Protein AF-A0A8J3WTD5-F1 (afdb_monomer_lite)

Structure (mmCIF, N/CA/C/O backbone):
data_AF-A0A8J3WTD5-F1
#
_entry.id   AF-A0A8J3WTD5-F1
#
loop_
_atom_site.group_PDB
_atom_site.id
_atom_site.type_symbol
_atom_site.label_atom_id
_atom_site.label_alt_id
_atom_site.label_comp_id
_atom_site.label_asym_id
_atom_site.label_entity_id
_atom_site.label_seq_id
_atom_site.pdbx_PDB_ins_code
_atom_site.Cartn_x
_atom_site.Cartn_y
_atom_site.Cartn_z
_atom_site.occupancy
_atom_site.B_iso_or_equiv
_atom_site.auth_seq_id
_atom_site.auth_comp_id
_atom_site.auth_asym_id
_atom_site.auth_atom_id
_atom_site.pdbx_PDB_model_num
ATOM 1 N N . MET A 1 1 ? 8.585 -9.129 29.880 1.00 46.44 1 MET A N 1
ATOM 2 C CA . MET A 1 1 ? 9.019 -10.176 28.926 1.00 46.44 1 MET A CA 1
ATOM 3 C C . MET A 1 1 ? 8.106 -10.093 27.711 1.00 46.44 1 MET A C 1
ATOM 5 O O . MET A 1 1 ? 6.902 -10.183 27.900 1.00 46.44 1 MET A O 1
ATOM 9 N N . ALA A 1 2 ? 8.626 -9.838 26.508 1.00 40.06 2 ALA A N 1
ATOM 10 C CA . ALA A 1 2 ? 7.805 -9.752 25.297 1.00 40.06 2 ALA A CA 1
ATOM 11 C C . ALA A 1 2 ? 7.866 -11.086 24.542 1.00 40.06 2 ALA A C 1
ATOM 13 O O . ALA A 1 2 ? 8.937 -11.501 24.106 1.00 40.06 2 ALA A O 1
ATOM 14 N N . VAL A 1 3 ? 6.728 -11.770 24.407 1.00 46.66 3 VAL A N 1
ATOM 15 C CA . VAL A 1 3 ? 6.616 -12.981 23.584 1.00 46.66 3 VAL A CA 1
ATOM 16 C C . VAL A 1 3 ? 6.323 -12.547 22.152 1.00 46.66 3 VAL A C 1
ATOM 18 O O . VAL A 1 3 ? 5.212 -12.114 21.839 1.00 46.66 3 VAL A O 1
ATOM 21 N N . ILE A 1 4 ? 7.324 -12.645 21.275 1.00 46.22 4 ILE A N 1
ATOM 22 C CA . ILE A 1 4 ? 7.145 -12.373 19.846 1.00 46.22 4 ILE A CA 1
ATOM 23 C C . ILE A 1 4 ? 6.365 -13.541 19.237 1.00 46.22 4 ILE A C 1
ATOM 25 O O . I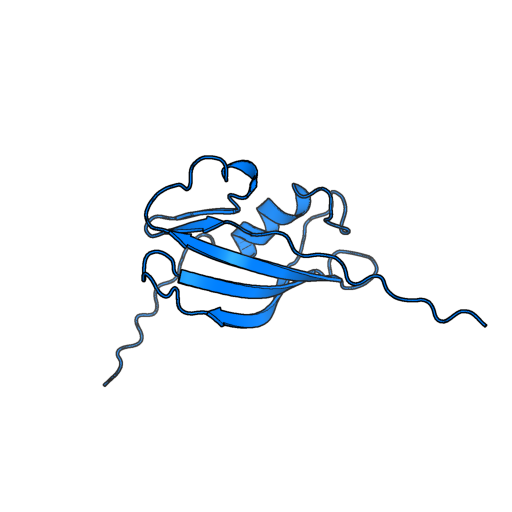LE A 1 4 ? 6.911 -14.612 18.982 1.00 46.22 4 ILE A O 1
ATOM 29 N N . HIS A 1 5 ? 5.074 -13.332 18.989 1.00 52.09 5 HIS A N 1
ATOM 30 C CA . HIS A 1 5 ? 4.261 -14.281 18.237 1.00 52.09 5 HIS A CA 1
ATOM 31 C C . HIS A 1 5 ? 4.628 -14.180 16.756 1.00 52.09 5 HIS A C 1
ATOM 33 O O . HIS A 1 5 ? 4.302 -13.195 16.089 1.00 52.09 5 HIS A O 1
ATOM 39 N N . ARG A 1 6 ? 5.301 -15.206 16.221 1.00 48.50 6 ARG A N 1
ATOM 40 C CA . ARG A 1 6 ? 5.605 -15.306 14.789 1.00 48.50 6 ARG A CA 1
ATOM 41 C C . ARG A 1 6 ? 4.342 -15.695 14.020 1.00 48.50 6 ARG A C 1
ATOM 43 O O . ARG A 1 6 ? 4.160 -16.841 13.628 1.00 48.50 6 ARG A O 1
ATOM 50 N N . THR A 1 7 ? 3.459 -14.726 13.822 1.00 49.34 7 THR A N 1
ATOM 51 C CA . THR A 1 7 ? 2.264 -14.894 12.993 1.00 49.34 7 THR A CA 1
ATOM 52 C C . THR A 1 7 ? 2.636 -14.586 11.550 1.00 49.34 7 THR A C 1
ATOM 54 O O . THR A 1 7 ? 2.993 -13.454 11.221 1.00 49.34 7 THR A O 1
ATOM 57 N N . VAL A 1 8 ? 2.581 -15.593 10.679 1.00 58.34 8 VAL A N 1
ATOM 58 C CA . VAL A 1 8 ? 2.721 -15.387 9.235 1.00 58.34 8 VAL A CA 1
ATOM 59 C C . VAL A 1 8 ? 1.363 -14.940 8.709 1.00 58.34 8 VAL A C 1
ATOM 61 O O . VAL A 1 8 ? 0.431 -15.732 8.626 1.00 58.34 8 VAL A O 1
ATOM 64 N N . LEU A 1 9 ? 1.241 -13.655 8.392 1.00 64.81 9 LEU A N 1
ATOM 65 C CA . LEU A 1 9 ? 0.037 -13.110 7.773 1.00 64.81 9 LEU A CA 1
ATOM 66 C C . LEU A 1 9 ? 0.065 -13.428 6.273 1.00 64.81 9 LEU A C 1
ATOM 68 O O . LEU A 1 9 ? 1.006 -13.017 5.592 1.00 64.81 9 LEU A O 1
ATOM 72 N N . LYS A 1 10 ? -0.952 -14.152 5.788 1.00 71.25 10 LYS A N 1
ATOM 73 C CA . LYS A 1 10 ? -1.193 -14.419 4.363 1.00 71.25 10 LYS A CA 1
ATOM 74 C C . LYS A 1 10 ? -2.520 -13.781 3.912 1.00 71.25 10 LYS A C 1
ATOM 76 O O . LYS A 1 10 ? -3.485 -13.869 4.668 1.00 71.25 10 LYS A O 1
ATOM 81 N N . PRO A 1 11 ? -2.587 -13.152 2.722 1.00 79.19 11 PRO A N 1
ATOM 82 C CA . PRO A 1 11 ? -1.442 -12.751 1.883 1.00 79.19 11 PRO A CA 1
ATOM 83 C C . PRO A 1 11 ? -0.470 -11.845 2.658 1.00 79.19 11 PRO A C 1
ATOM 85 O O . PRO A 1 11 ? -0.799 -11.428 3.757 1.00 79.19 11 PRO A O 1
ATOM 88 N N . THR A 1 12 ? 0.730 -11.548 2.174 1.00 85.88 12 THR A N 1
ATOM 89 C CA . THR A 1 12 ? 1.632 -10.559 2.791 1.00 85.88 12 THR A CA 1
ATOM 90 C C . THR A 1 12 ? 1.277 -9.145 2.331 1.00 85.88 12 THR A C 1
ATOM 92 O O . THR A 1 12 ? 0.469 -8.950 1.425 1.00 85.88 12 TH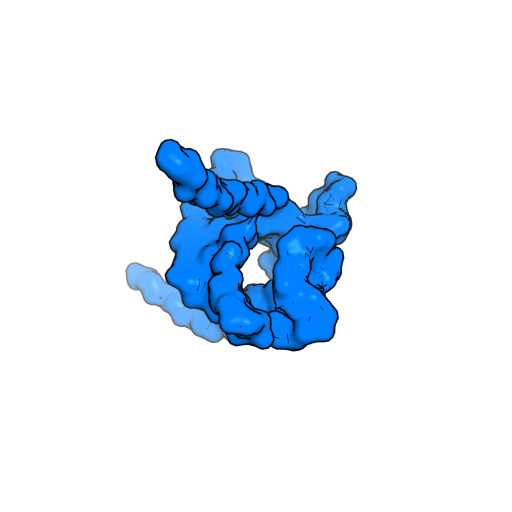R A O 1
ATOM 95 N N . LYS A 1 13 ? 1.776 -8.105 3.022 1.00 85.44 13 LYS A N 1
ATOM 96 C CA . LYS A 1 13 ? 1.468 -6.713 2.627 1.00 85.44 13 LYS A CA 1
ATOM 97 C C . LYS A 1 13 ? 1.993 -6.425 1.221 1.00 85.44 13 LYS A C 1
ATOM 99 O O . LYS A 1 13 ? 1.303 -5.785 0.446 1.00 85.44 13 LYS A O 1
ATOM 104 N N . LEU A 1 14 ? 3.176 -6.946 0.901 1.00 90.19 14 LEU A N 1
ATOM 105 C CA . LEU A 1 14 ? 3.766 -6.815 -0.426 1.00 90.19 14 LEU A CA 1
ATOM 106 C C . LEU A 1 14 ? 2.932 -7.549 -1.478 1.00 90.19 14 LEU A C 1
ATOM 108 O O . LEU A 1 14 ? 2.643 -6.950 -2.498 1.00 90.19 14 LEU A O 1
ATOM 112 N N . GLU A 1 15 ? 2.444 -8.761 -1.196 1.00 89.12 15 GLU A N 1
ATOM 113 C CA . GLU A 1 15 ? 1.541 -9.483 -2.113 1.00 89.12 15 GLU A CA 1
ATOM 114 C C . GLU A 1 15 ? 0.251 -8.701 -2.404 1.00 89.12 15 GLU A C 1
ATOM 116 O O . GLU A 1 15 ? -0.181 -8.619 -3.552 1.00 89.12 15 GLU A O 1
ATOM 121 N N . LEU A 1 16 ? -0.343 -8.074 -1.381 1.00 88.81 16 LEU A N 1
ATOM 122 C CA . LEU A 1 16 ? -1.500 -7.196 -1.574 1.00 88.81 16 LEU A CA 1
ATOM 123 C C . LEU A 1 16 ? -1.149 -5.981 -2.447 1.00 88.81 16 LEU A C 1
ATOM 125 O O . LEU A 1 16 ? -1.909 -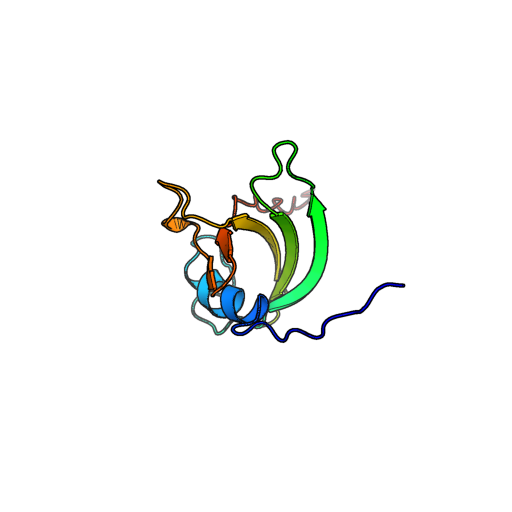5.625 -3.343 1.00 88.81 16 LEU A O 1
ATOM 129 N N . LEU A 1 17 ? 0.010 -5.360 -2.217 1.00 90.12 17 LEU A N 1
ATOM 130 C CA . LEU A 1 17 ? 0.463 -4.219 -3.014 1.00 90.12 17 LEU A CA 1
ATOM 131 C C . LEU A 1 17 ? 0.792 -4.606 -4.457 1.00 90.12 17 LEU A C 1
ATOM 133 O O . LEU A 1 17 ? 0.471 -3.835 -5.354 1.00 90.12 17 LEU A O 1
ATOM 137 N N . THR A 1 18 ? 1.355 -5.789 -4.703 1.00 91.06 18 THR A N 1
ATOM 138 C CA . THR A 1 18 ? 1.600 -6.307 -6.057 1.00 91.06 18 THR A CA 1
ATOM 139 C C . THR A 1 18 ? 0.308 -6.367 -6.867 1.00 91.06 18 THR A C 1
ATOM 141 O O . THR A 1 18 ? 0.283 -5.916 -8.007 1.00 91.06 18 THR A O 1
ATOM 144 N N . ALA A 1 19 ? -0.785 -6.858 -6.275 1.00 89.19 19 ALA A N 1
ATOM 145 C CA . ALA A 1 19 ? -2.081 -6.908 -6.952 1.00 89.19 19 ALA A CA 1
ATOM 146 C C . ALA A 1 19 ? -2.738 -5.522 -7.086 1.00 89.19 19 ALA A C 1
ATOM 148 O O . ALA A 1 19 ? -3.423 -5.237 -8.068 1.00 89.19 19 ALA A O 1
ATOM 149 N N . TRP A 1 20 ? -2.549 -4.651 -6.094 1.00 89.00 20 TRP A N 1
ATOM 150 C CA . TRP A 1 20 ? -3.254 -3.376 -6.018 1.00 89.00 20 TRP A CA 1
ATOM 151 C C . TRP A 1 20 ? -2.598 -2.250 -6.832 1.00 89.00 20 TRP A C 1
ATOM 153 O O . TRP A 1 20 ? -3.321 -1.473 -7.461 1.00 89.00 20 TRP A O 1
ATOM 163 N N . LEU A 1 21 ? -1.263 -2.159 -6.871 1.00 89.88 21 LEU A N 1
ATOM 164 C CA . LEU A 1 21 ? -0.525 -1.081 -7.550 1.00 89.88 21 LEU A CA 1
ATOM 165 C C . LEU A 1 21 ? -0.940 -0.888 -9.025 1.00 89.88 21 LEU A C 1
ATOM 167 O O . LEU A 1 21 ? -1.263 0.248 -9.375 1.00 89.88 21 LEU A O 1
ATOM 171 N N . PRO A 1 22 ? -1.053 -1.935 -9.871 1.00 89.75 22 PRO A N 1
ATOM 172 C CA . PRO A 1 22 ? -1.412 -1.775 -11.286 1.00 89.75 22 PRO A CA 1
ATOM 173 C C . PRO A 1 22 ? -2.807 -1.197 -11.515 1.00 89.75 22 PRO A C 1
ATOM 175 O O . PRO A 1 22 ? -3.076 -0.603 -12.554 1.00 89.75 22 PRO A O 1
ATOM 178 N N . SER A 1 23 ? -3.710 -1.340 -10.540 1.00 87.00 23 SER A N 1
ATOM 179 C CA . SER A 1 23 ? -5.062 -0.781 -10.633 1.00 87.00 23 SER A CA 1
ATOM 180 C C . SER A 1 23 ? -5.104 0.737 -10.420 1.00 87.00 23 SER A C 1
ATOM 182 O O . SER A 1 23 ? -6.177 1.340 -10.485 1.00 87.00 23 SER A O 1
ATOM 184 N N . ARG A 1 24 ? -3.971 1.367 -10.081 1.00 88.75 24 ARG A N 1
ATOM 185 C CA . ARG A 1 24 ? -3.905 2.789 -9.746 1.00 88.75 24 ARG A CA 1
ATOM 186 C C . ARG A 1 24 ? -3.509 3.627 -10.960 1.00 88.75 24 ARG A C 1
ATOM 188 O O . ARG A 1 24 ? -2.494 3.339 -11.584 1.00 88.75 24 ARG A O 1
ATOM 195 N N . PRO A 1 25 ? -4.214 4.739 -11.241 1.00 87.69 25 PRO A N 1
ATOM 196 C CA . PRO A 1 25 ? -3.933 5.568 -12.417 1.00 87.69 25 PRO A CA 1
ATOM 197 C C . PRO A 1 25 ? -2.568 6.272 -12.363 1.00 87.69 25 PRO A C 1
ATOM 199 O O . PRO A 1 25 ? -2.072 6.736 -13.381 1.00 87.69 25 PRO A O 1
ATOM 202 N N . TRP A 1 26 ? -1.969 6.381 -11.176 1.00 86.31 26 TRP A N 1
ATOM 203 C CA . TRP A 1 26 ? -0.657 6.995 -10.964 1.00 86.31 26 TRP A CA 1
ATOM 204 C C . TRP A 1 26 ? 0.502 5.992 -11.003 1.00 86.31 26 TRP A C 1
ATOM 206 O O . TRP A 1 26 ? 1.659 6.404 -10.918 1.00 86.31 26 TRP A O 1
ATOM 216 N N . TYR A 1 27 ? 0.220 4.689 -11.090 1.00 88.25 27 TYR A N 1
ATOM 217 C CA . TYR A 1 27 ? 1.258 3.668 -11.138 1.00 88.25 27 TYR A CA 1
ATOM 218 C C . TYR A 1 27 ? 2.040 3.764 -12.451 1.00 88.25 27 TYR A C 1
ATOM 220 O O . TYR A 1 27 ? 1.461 3.740 -13.535 1.00 88.25 27 TYR A O 1
ATOM 228 N N . SER A 1 28 ? 3.368 3.876 -12.361 1.00 84.88 28 SER A N 1
ATOM 229 C CA . SER A 1 28 ? 4.224 4.102 -13.532 1.00 84.88 28 SER A CA 1
ATOM 230 C C . SER A 1 28 ? 4.853 2.836 -14.116 1.00 84.88 28 SER A C 1
ATOM 232 O O . SER A 1 28 ? 5.551 2.937 -15.119 1.00 84.88 28 SER A O 1
ATOM 234 N N . GLY A 1 29 ? 4.625 1.657 -13.525 1.00 80.56 29 GLY A N 1
ATOM 235 C CA . GLY A 1 29 ? 5.124 0.379 -14.061 1.00 80.56 29 GLY A CA 1
ATOM 236 C C . GLY A 1 29 ? 4.239 -0.247 -15.151 1.00 80.56 29 GLY A C 1
ATOM 237 O O . GLY A 1 29 ? 4.554 -1.317 -15.667 1.00 80.56 29 GLY A O 1
ATOM 238 N N . GLY A 1 30 ? 3.144 0.417 -15.542 1.00 73.62 30 GLY A N 1
ATOM 239 C CA . GLY A 1 30 ? 2.260 -0.031 -16.624 1.00 73.62 30 GLY A CA 1
ATOM 240 C C . GLY A 1 30 ? 1.476 -1.305 -16.287 1.00 73.62 30 GLY A C 1
ATOM 241 O O . GLY A 1 30 ? 1.061 -1.503 -15.150 1.00 73.62 30 GLY A O 1
ATOM 242 N N . THR A 1 31 ? 1.258 -2.171 -17.282 1.00 67.00 31 THR A N 1
ATOM 243 C CA . THR A 1 31 ? 0.603 -3.486 -17.112 1.00 67.00 31 THR A CA 1
ATOM 244 C C . THR A 1 31 ? 1.588 -4.600 -16.739 1.00 67.00 31 THR A C 1
ATOM 246 O O . THR A 1 31 ? 1.276 -5.777 -16.915 1.00 67.00 31 THR A O 1
ATOM 249 N N . GLY A 1 32 ? 2.805 -4.245 -16.313 1.00 73.44 32 GLY A N 1
ATOM 250 C CA . GLY A 1 32 ? 3.812 -5.204 -15.867 1.00 73.44 32 GLY A CA 1
ATOM 251 C C . GLY A 1 32 ? 3.415 -5.903 -14.566 1.00 73.44 32 GLY A C 1
ATOM 252 O O . GLY A 1 32 ? 2.394 -5.589 -13.957 1.00 73.44 32 GLY A O 1
ATOM 253 N N . ASN A 1 33 ? 4.240 -6.857 -14.137 1.00 84.94 33 ASN A N 1
ATOM 254 C CA . ASN A 1 33 ? 4.099 -7.500 -12.836 1.00 84.94 33 ASN A CA 1
ATOM 255 C C . ASN A 1 33 ? 4.969 -6.740 -11.816 1.00 84.94 33 ASN A C 1
ATOM 257 O O . ASN A 1 33 ? 6.194 -6.837 -11.917 1.00 84.94 33 ASN A O 1
ATOM 261 N N . PRO A 1 34 ? 4.391 -5.968 -10.875 1.00 89.62 34 PRO A N 1
ATOM 262 C CA . PRO A 1 34 ? 5.178 -5.189 -9.926 1.00 89.62 34 PRO A CA 1
ATOM 263 C C . PRO A 1 34 ? 5.998 -6.097 -9.010 1.00 89.62 34 PRO A C 1
ATOM 265 O O . PRO A 1 34 ? 5.491 -7.097 -8.496 1.00 89.62 34 PRO A O 1
ATOM 268 N N . GLU A 1 35 ? 7.222 -5.680 -8.694 1.00 90.56 35 GLU A N 1
ATOM 269 C CA . GLU A 1 35 ? 8.090 -6.371 -7.734 1.00 90.56 35 GLU A CA 1
ATOM 270 C C . GLU A 1 35 ? 8.397 -5.449 -6.541 1.00 90.56 35 GLU A C 1
ATOM 272 O O . GLU A 1 35 ? 9.532 -4.996 -6.365 1.00 90.56 35 GLU A O 1
ATOM 277 N N . PRO A 1 36 ? 7.383 -5.096 -5.721 1.00 91.81 36 PRO A N 1
ATOM 278 C CA . PRO A 1 36 ? 7.561 -4.147 -4.639 1.00 91.81 36 PRO A CA 1
ATOM 279 C C . PRO A 1 36 ? 8.422 -4.752 -3.532 1.00 91.81 36 PRO A C 1
ATOM 281 O O . PRO A 1 36 ? 8.094 -5.773 -2.924 1.00 91.81 36 PRO A O 1
ATOM 284 N N . THR A 1 37 ? 9.494 -4.050 -3.200 1.00 94.81 37 THR A N 1
ATOM 285 C CA . THR A 1 37 ? 10.341 -4.339 -2.043 1.00 94.81 37 THR A CA 1
ATOM 286 C C . THR A 1 37 ? 10.134 -3.265 -0.984 1.00 94.81 37 THR A C 1
ATOM 288 O O . THR A 1 37 ? 9.993 -2.083 -1.296 1.00 94.81 37 THR A O 1
ATOM 291 N N . LYS A 1 38 ? 10.080 -3.650 0.295 1.00 93.69 38 LYS A N 1
ATOM 292 C CA . LYS A 1 38 ? 9.939 -2.672 1.380 1.00 93.69 38 LYS A CA 1
ATOM 293 C C . LYS A 1 38 ? 11.263 -1.928 1.568 1.00 93.69 38 LYS A C 1
ATOM 295 O O . LYS A 1 38 ? 12.240 -2.531 1.998 1.00 93.69 38 LYS A O 1
ATOM 300 N N . ALA A 1 39 ? 11.258 -0.623 1.321 1.00 94.12 39 ALA A N 1
ATOM 301 C CA . ALA A 1 39 ? 12.411 0.252 1.530 1.00 94.12 39 ALA A CA 1
ATOM 302 C C . ALA A 1 39 ? 12.406 0.912 2.919 1.00 94.12 39 ALA A C 1
ATOM 304 O O . ALA A 1 39 ? 13.449 1.306 3.431 1.00 94.12 39 ALA A O 1
ATOM 305 N N . GLY A 1 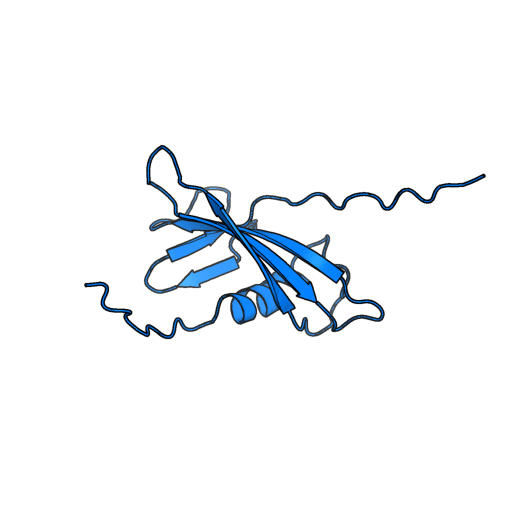40 ? 11.237 1.025 3.553 1.00 93.94 40 GLY A N 1
ATOM 306 C CA . GLY A 1 40 ? 11.121 1.627 4.875 1.00 93.94 40 GLY A CA 1
ATOM 307 C C . GLY A 1 40 ? 9.682 1.925 5.260 1.00 93.94 40 GLY A C 1
ATOM 308 O O . GLY A 1 40 ? 8.732 1.411 4.661 1.00 93.94 40 GLY A O 1
ATOM 309 N N . GLY A 1 41 ? 9.524 2.741 6.294 1.00 93.69 41 GLY A N 1
ATOM 310 C CA . GLY A 1 41 ? 8.223 3.212 6.737 1.00 93.69 41 GLY A CA 1
ATOM 311 C C . GLY A 1 41 ? 8.192 3.590 8.207 1.00 93.69 41 GLY A C 1
ATOM 312 O O . GLY A 1 41 ? 9.144 3.353 8.947 1.00 93.69 41 GLY A O 1
ATOM 313 N N . PHE A 1 42 ? 7.063 4.144 8.620 1.00 92.69 42 PHE A N 1
ATOM 314 C CA . PHE A 1 42 ? 6.785 4.515 10.001 1.00 92.69 42 PHE A CA 1
ATOM 315 C C . PHE A 1 42 ? 5.307 4.281 10.315 1.00 92.69 42 PHE A C 1
ATOM 317 O O . PHE A 1 42 ? 4.499 4.002 9.427 1.00 92.69 42 PHE A O 1
ATOM 324 N N . ARG A 1 43 ? 4.955 4.347 11.595 1.00 90.75 43 ARG A N 1
ATOM 325 C CA . ARG A 1 43 ? 3.575 4.233 12.065 1.00 90.75 43 ARG A CA 1
ATOM 326 C C . ARG A 1 43 ? 3.186 5.510 12.775 1.00 90.75 43 ARG A C 1
ATOM 328 O O . ARG A 1 43 ? 4.043 6.150 13.377 1.00 90.75 43 ARG A O 1
ATOM 335 N N . LEU A 1 44 ? 1.909 5.842 12.681 1.00 89.12 44 LEU A N 1
ATOM 336 C CA . LEU A 1 44 ? 1.297 6.874 13.498 1.00 89.12 44 LEU A CA 1
ATOM 337 C C . LEU A 1 44 ? 0.277 6.205 14.411 1.00 89.12 44 LEU A C 1
ATOM 339 O O . LEU A 1 44 ? -0.352 5.212 14.026 1.00 89.12 44 LEU A O 1
ATOM 343 N N . ASP A 1 45 ? 0.139 6.760 15.604 1.00 87.00 45 ASP A N 1
ATOM 344 C CA . ASP A 1 45 ? -0.941 6.403 16.507 1.00 87.00 45 ASP A CA 1
ATOM 345 C C . ASP A 1 45 ? -2.192 7.185 16.105 1.00 87.00 45 ASP A C 1
ATOM 347 O O . ASP A 1 45 ? -2.121 8.369 15.768 1.00 87.00 45 ASP A O 1
ATOM 351 N N . ASP A 1 46 ? -3.330 6.500 16.093 1.00 84.50 46 ASP A N 1
ATOM 352 C CA . ASP A 1 46 ? -4.631 7.137 15.933 1.00 84.50 46 ASP A CA 1
ATOM 353 C C . ASP A 1 46 ? -5.069 7.689 17.296 1.00 84.50 46 ASP A C 1
ATOM 355 O O . ASP A 1 46 ? -5.167 6.895 18.237 1.00 84.50 46 ASP A O 1
ATOM 359 N N . PRO A 1 47 ? -5.317 9.006 17.436 1.00 85.44 47 PRO A N 1
ATOM 360 C CA . PRO A 1 47 ? -5.742 9.603 18.701 1.00 85.44 47 PRO A CA 1
ATOM 361 C C . PRO A 1 47 ? -6.987 8.944 19.300 1.00 85.44 47 PRO A C 1
ATOM 363 O O . PRO A 1 47 ? -7.072 8.805 20.517 1.00 85.44 47 PRO A O 1
ATOM 366 N N . GLU A 1 48 ? -7.907 8.493 18.444 1.00 86.19 48 GLU A N 1
ATOM 367 C CA . GLU A 1 48 ? -9.146 7.831 18.862 1.00 86.19 48 GLU A CA 1
ATOM 368 C C . GLU A 1 48 ? -8.977 6.307 19.006 1.00 86.19 48 GLU A C 1
ATOM 370 O O . GLU A 1 48 ? -9.842 5.632 19.551 1.00 86.19 48 GLU A O 1
ATOM 375 N N . GLY A 1 49 ? -7.850 5.744 18.553 1.00 82.69 49 GLY A N 1
ATOM 376 C CA . GLY A 1 49 ? -7.552 4.312 18.661 1.00 82.69 49 GLY A CA 1
ATOM 377 C C . GLY A 1 49 ? -8.383 3.397 17.750 1.00 82.69 49 GLY A C 1
ATOM 378 O O . GLY A 1 49 ? -8.358 2.178 17.924 1.00 82.69 49 GLY A O 1
ATOM 379 N N . GLU A 1 50 ? -9.081 3.954 16.763 1.00 82.06 50 GLU A N 1
ATOM 380 C CA . GLU A 1 50 ? -10.006 3.242 15.873 1.00 82.06 50 GLU A CA 1
ATOM 381 C C . GLU A 1 50 ? -9.291 2.541 14.706 1.00 82.06 50 GLU A C 1
ATOM 383 O O . GLU A 1 50 ? -9.784 1.558 14.140 1.00 82.06 50 GLU A O 1
ATOM 388 N N . ALA A 1 51 ? -8.113 3.036 14.320 1.00 84.81 51 ALA A N 1
ATOM 389 C CA . ALA A 1 51 ? -7.322 2.4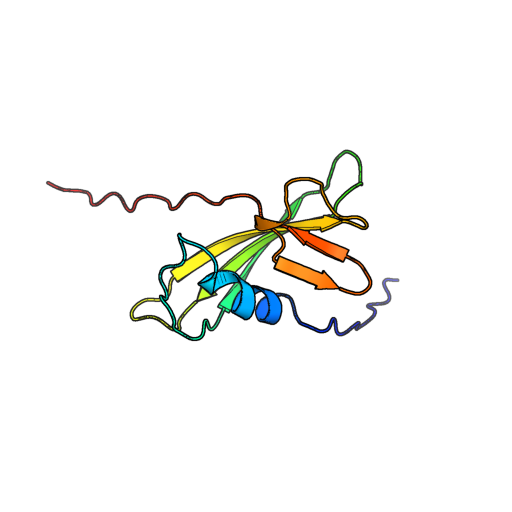75 13.236 1.00 84.81 51 ALA A CA 1
ATOM 390 C C . ALA A 1 51 ? -5.824 2.406 13.552 1.00 84.81 51 ALA A C 1
ATOM 392 O O . ALA A 1 51 ? -5.214 3.338 14.062 1.00 84.81 51 ALA A O 1
ATOM 393 N N . GLY A 1 52 ? -5.166 1.328 13.121 1.00 87.00 52 GLY A N 1
ATOM 394 C CA . GLY A 1 52 ? -3.710 1.362 12.977 1.00 87.00 52 GLY A CA 1
ATOM 395 C C . GLY A 1 52 ? -3.332 2.191 11.749 1.00 87.00 52 GLY A C 1
ATOM 396 O O . GLY A 1 52 ? -3.895 1.953 10.684 1.00 87.00 52 GLY A O 1
ATOM 397 N N . ILE A 1 53 ? -2.366 3.106 11.846 1.00 88.75 53 ILE A N 1
ATOM 398 C CA . ILE A 1 53 ? -1.895 3.900 10.698 1.00 88.75 53 ILE A CA 1
ATOM 399 C C . ILE A 1 53 ? -0.429 3.555 10.408 1.00 88.75 53 ILE A C 1
ATOM 401 O O . ILE A 1 53 ? 0.433 3.590 11.287 1.00 88.75 53 ILE A O 1
ATOM 405 N N . GLU A 1 54 ? -0.124 3.198 9.164 1.00 90.94 54 GLU A N 1
ATOM 406 C CA . GLU A 1 54 ? 1.229 2.892 8.695 1.00 90.94 54 GLU A CA 1
ATOM 407 C C . GLU A 1 54 ? 1.508 3.623 7.388 1.00 90.94 54 GLU A C 1
ATOM 409 O O . GLU A 1 54 ? 0.696 3.623 6.475 1.00 90.94 54 GLU A O 1
ATOM 414 N N . PHE A 1 55 ? 2.699 4.185 7.269 1.00 91.44 55 PHE A N 1
ATOM 415 C CA . PHE A 1 55 ? 3.233 4.705 6.024 1.00 91.44 55 PHE A CA 1
ATOM 416 C C . PHE A 1 55 ? 4.343 3.770 5.578 1.00 91.44 55 PHE A C 1
ATOM 418 O O . PHE A 1 55 ? 5.372 3.664 6.245 1.00 91.44 55 PHE A O 1
ATOM 425 N N . MET A 1 56 ? 4.137 3.065 4.470 1.00 92.94 56 MET A N 1
ATOM 426 C CA . MET A 1 56 ? 5.131 2.160 3.907 1.00 92.94 56 MET A CA 1
ATOM 427 C C . MET A 1 56 ? 5.778 2.791 2.681 1.00 92.94 56 MET A C 1
ATOM 429 O O . MET A 1 56 ? 5.076 3.257 1.793 1.00 92.94 56 MET A O 1
ATOM 433 N N . VAL A 1 57 ? 7.106 2.769 2.605 1.00 94.00 57 VAL A N 1
ATOM 434 C CA . VAL A 1 57 ? 7.817 3.077 1.360 1.00 94.00 57 VAL A CA 1
ATOM 435 C C . VAL A 1 57 ? 8.151 1.757 0.683 1.00 94.00 57 VAL A C 1
ATOM 437 O O . VAL A 1 57 ? 8.827 0.910 1.278 1.00 94.00 57 VAL A O 1
ATOM 440 N N . VAL A 1 58 ? 7.668 1.580 -0.544 1.00 94.00 58 VAL A N 1
ATOM 441 C CA . VAL A 1 58 ? 8.006 0.434 -1.391 1.00 94.00 58 VAL A CA 1
ATOM 442 C C . VAL A 1 58 ? 8.726 0.897 -2.643 1.00 94.00 58 VAL A C 1
ATOM 444 O O . VAL A 1 58 ? 8.346 1.900 -3.234 1.00 94.00 58 VAL A O 1
ATOM 447 N N . THR A 1 59 ? 9.749 0.160 -3.051 1.00 93.94 59 THR A N 1
ATOM 448 C CA . THR A 1 59 ? 10.432 0.378 -4.324 1.00 93.94 59 THR A CA 1
ATOM 449 C C . THR A 1 59 ? 10.028 -0.729 -5.278 1.00 93.94 59 THR A C 1
ATOM 451 O O . THR A 1 59 ? 10.216 -1.904 -4.965 1.00 93.94 59 THR A O 1
ATOM 454 N N . ASP A 1 60 ? 9.480 -0.354 -6.427 1.00 91.56 60 ASP A N 1
ATOM 455 C CA . ASP A 1 60 ? 9.220 -1.255 -7.541 1.00 91.56 60 ASP A CA 1
ATOM 456 C C . ASP A 1 60 ? 10.359 -1.140 -8.554 1.00 91.56 60 ASP A C 1
ATOM 458 O O . ASP A 1 60 ? 10.617 -0.059 -9.088 1.00 91.56 60 ASP A O 1
ATOM 462 N N . ALA A 1 61 ? 11.050 -2.253 -8.786 1.00 88.62 61 ALA A N 1
ATOM 463 C CA . ALA A 1 61 ? 12.183 -2.343 -9.701 1.00 88.62 61 ALA A CA 1
ATOM 464 C C . ALA A 1 61 ? 11.837 -3.062 -11.017 1.00 88.62 61 ALA A C 1
ATOM 466 O O . ALA A 1 61 ? 12.734 -3.337 -11.806 1.00 88.62 61 ALA A O 1
ATOM 467 N N . SER A 1 62 ? 10.554 -3.350 -11.265 1.00 86.81 62 SER A N 1
ATOM 468 C CA . SER A 1 62 ? 10.100 -4.058 -12.472 1.00 86.81 62 SER A CA 1
ATOM 469 C C . SER A 1 62 ? 10.212 -3.230 -13.766 1.00 86.81 62 SER A C 1
ATOM 471 O O . SER A 1 62 ? 10.242 -3.791 -14.860 1.00 86.81 62 SER A O 1
ATOM 473 N N . GLY A 1 63 ? 10.271 -1.896 -13.663 1.00 83.38 63 GLY A N 1
ATOM 474 C CA . GLY A 1 63 ? 10.410 -0.980 -14.800 1.00 83.38 63 GLY A CA 1
ATOM 475 C C . GLY A 1 63 ? 11.861 -0.623 -15.153 1.00 83.38 63 GLY A C 1
ATOM 476 O O . GLY A 1 63 ? 12.809 -1.017 -14.484 1.00 83.38 63 GLY A O 1
ATOM 477 N N . THR A 1 64 ? 12.041 0.207 -16.188 1.00 83.31 64 THR A N 1
ATOM 478 C CA . THR A 1 64 ? 13.366 0.680 -16.654 1.00 83.31 64 THR A CA 1
ATOM 479 C C . THR A 1 64 ? 14.181 1.387 -15.567 1.00 83.31 64 THR A C 1
ATOM 481 O O . THR A 1 64 ? 15.408 1.324 -15.567 1.00 83.31 64 THR A O 1
ATOM 484 N N . HIS A 1 65 ? 13.503 2.063 -14.638 1.00 85.44 65 HIS A N 1
ATOM 485 C CA . HIS A 1 65 ? 14.112 2.696 -13.476 1.00 85.44 65 HIS A CA 1
ATOM 486 C C . HIS A 1 65 ? 13.323 2.318 -12.219 1.00 85.44 65 HIS A C 1
ATOM 488 O O . HIS A 1 65 ? 12.091 2.325 -12.282 1.00 85.44 65 HIS A O 1
ATOM 494 N N . PRO A 1 66 ? 13.991 2.045 -11.081 1.00 88.94 66 PRO A N 1
ATOM 495 C CA . PRO A 1 66 ? 13.298 1.808 -9.824 1.00 88.94 66 PRO A CA 1
ATOM 496 C C . PRO A 1 66 ? 12.457 3.021 -9.415 1.00 88.94 66 PRO A C 1
ATOM 498 O O . PRO A 1 66 ? 12.948 4.152 -9.418 1.00 88.94 66 PRO A O 1
ATOM 501 N N . VAL A 1 67 ? 11.203 2.785 -9.033 1.00 91.56 67 VAL A N 1
ATOM 502 C CA . VAL A 1 67 ? 10.278 3.831 -8.579 1.00 91.56 67 VAL A CA 1
ATOM 503 C C . VAL A 1 67 ? 9.878 3.566 -7.138 1.00 91.56 67 VAL A C 1
ATOM 505 O O . VAL A 1 67 ? 9.415 2.479 -6.801 1.00 91.56 67 VAL A O 1
ATOM 508 N N . ALA A 1 68 ? 10.045 4.575 -6.285 1.00 92.56 68 ALA A N 1
ATOM 509 C CA . ALA A 1 68 ? 9.586 4.527 -4.906 1.00 92.56 68 ALA A CA 1
ATOM 510 C C . ALA A 1 68 ? 8.151 5.060 -4.792 1.00 92.56 68 ALA A C 1
ATOM 512 O O . ALA A 1 68 ? 7.842 6.153 -5.269 1.00 92.56 68 ALA A O 1
ATOM 513 N N . TYR A 1 69 ? 7.298 4.312 -4.099 1.00 92.25 69 TYR A N 1
ATOM 514 C CA . TYR A 1 69 ? 5.931 4.681 -3.765 1.00 92.25 69 TYR A CA 1
ATOM 515 C C . TYR A 1 69 ? 5.782 4.774 -2.250 1.00 92.25 69 TYR A C 1
ATOM 517 O O . TYR A 1 69 ? 6.098 3.834 -1.517 1.00 92.25 69 TYR A O 1
ATOM 525 N N . LEU A 1 70 ? 5.265 5.906 -1.780 1.00 93.19 70 LEU A N 1
ATOM 526 C CA . LEU A 1 70 ? 4.775 6.033 -0.416 1.00 93.19 70 LEU A CA 1
ATOM 527 C C . LEU A 1 70 ? 3.327 5.545 -0.392 1.00 93.19 70 LEU A C 1
ATOM 529 O O . LEU A 1 70 ? 2.479 6.094 -1.090 1.00 93.19 70 LEU A O 1
ATOM 533 N N . VAL A 1 71 ? 3.052 4.530 0.415 1.00 91.56 71 VAL A N 1
ATOM 534 C CA . VAL A 1 71 ? 1.736 3.914 0.557 1.00 91.56 71 VAL A CA 1
ATOM 535 C C . VAL A 1 71 ? 1.283 4.073 2.005 1.00 91.56 71 VAL A C 1
ATOM 537 O O . VAL A 1 71 ? 1.681 3.285 2.871 1.00 91.56 71 VAL A O 1
ATOM 540 N N . PRO A 1 72 ? 0.474 5.101 2.304 1.00 90.81 72 PRO A N 1
ATOM 541 C CA . PRO A 1 72 ? -0.260 5.169 3.555 1.00 90.81 72 PRO A CA 1
ATOM 542 C C . PRO A 1 72 ? -1.228 3.990 3.594 1.00 90.81 72 PRO A C 1
ATOM 544 O O . PRO A 1 72 ? -1.811 3.642 2.571 1.00 90.81 72 PRO A O 1
ATOM 547 N N . LEU A 1 73 ? -1.365 3.354 4.744 1.00 88.00 73 LEU A N 1
ATOM 548 C CA . LEU A 1 73 ? -2.200 2.191 4.992 1.00 88.00 73 LEU A CA 1
ATOM 549 C C . LEU A 1 73 ? -2.888 2.393 6.336 1.00 88.00 73 LEU A C 1
ATOM 551 O O . LEU A 1 73 ? -2.235 2.666 7.344 1.00 88.00 73 LEU A O 1
ATOM 555 N N . THR A 1 74 ? -4.201 2.218 6.360 1.00 87.44 74 THR A N 1
ATOM 556 C CA . THR A 1 74 ? -4.973 2.144 7.602 1.00 87.44 74 THR A CA 1
ATOM 557 C C . THR A 1 74 ? -5.465 0.725 7.829 1.00 87.44 74 THR A C 1
ATOM 559 O O . THR A 1 74 ? -5.833 0.056 6.867 1.00 87.44 74 THR A O 1
ATOM 562 N N . TYR A 1 75 ? -5.438 0.290 9.090 1.00 84.50 75 TYR A N 1
ATOM 563 C CA . TYR A 1 75 ? -5.868 -1.016 9.581 1.00 84.50 75 TYR A CA 1
ATOM 564 C C . TYR A 1 75 ? -7.137 -0.845 10.396 1.00 84.50 75 TYR A C 1
ATOM 566 O O . TYR A 1 75 ? -7.063 -0.323 11.507 1.00 84.50 75 TYR A O 1
ATOM 574 N N . ARG A 1 76 ? -8.279 -1.276 9.859 1.00 81.94 76 ARG A N 1
ATOM 575 C CA . ARG A 1 76 ? -9.587 -1.132 10.521 1.00 81.94 76 ARG A CA 1
ATOM 576 C C . ARG A 1 76 ? -10.287 -2.474 10.683 1.00 81.94 76 ARG A C 1
ATOM 578 O O . ARG A 1 76 ? -10.080 -3.381 9.876 1.00 81.94 76 ARG A O 1
ATOM 585 N N . GLY A 1 77 ? -11.117 -2.586 11.719 1.00 78.94 77 GLY A N 1
ATOM 586 C CA . GLY A 1 77 ? -11.953 -3.765 11.970 1.00 78.94 77 GLY A CA 1
ATOM 587 C C . GLY A 1 77 ? -13.218 -3.833 11.107 1.00 78.94 77 GLY A C 1
ATOM 588 O O . GLY A 1 77 ? -13.754 -4.920 10.919 1.00 78.94 77 GLY A O 1
ATOM 589 N N . ALA A 1 78 ? -13.666 -2.701 10.555 1.00 77.44 78 ALA A N 1
ATOM 590 C CA . ALA A 1 78 ? -14.858 -2.595 9.714 1.00 77.44 78 ALA A CA 1
ATOM 591 C C . ALA A 1 78 ? -14.608 -1.698 8.486 1.00 77.44 78 ALA A C 1
ATOM 593 O O . ALA A 1 78 ? -13.750 -0.805 8.565 1.00 77.44 78 ALA A O 1
ATOM 594 N N . PRO A 1 79 ? -15.282 -1.963 7.342 1.00 77.81 79 PRO A N 1
ATOM 595 C CA . PRO A 1 79 ? -15.151 -1.158 6.131 1.00 77.81 79 PRO A CA 1
ATOM 596 C C . PRO A 1 79 ? -15.417 0.317 6.408 1.00 77.81 79 PRO A C 1
ATOM 598 O O . PRO A 1 79 ? -16.209 0.659 7.281 1.00 77.81 79 PRO A O 1
ATOM 601 N N . LEU A 1 80 ? -14.731 1.182 5.665 1.00 79.88 80 LEU A N 1
ATOM 602 C CA . LEU A 1 80 ? -14.986 2.614 5.695 1.00 79.88 80 LEU A CA 1
ATOM 603 C C . LEU A 1 80 ? -15.839 2.970 4.477 1.00 79.88 80 LEU A C 1
ATOM 605 O O . LEU A 1 80 ? -15.365 2.838 3.346 1.00 79.88 80 LEU A O 1
ATOM 609 N N . ASP A 1 81 ? -17.069 3.410 4.725 1.00 81.12 81 ASP A N 1
ATOM 610 C CA . ASP A 1 81 ? -18.024 3.771 3.677 1.00 81.12 81 ASP A CA 1
ATOM 611 C C . ASP A 1 81 ? -17.442 4.846 2.742 1.00 81.12 81 ASP A C 1
ATOM 613 O O . ASP A 1 81 ? -16.885 5.853 3.189 1.00 81.12 81 ASP A O 1
ATOM 617 N N . GLY A 1 82 ? -17.543 4.624 1.427 1.00 82.19 82 GLY A N 1
ATOM 618 C CA . GLY A 1 82 ? -17.032 5.534 0.395 1.00 82.19 82 GLY A CA 1
ATOM 619 C C . GLY A 1 82 ? -15.531 5.400 0.093 1.00 82.19 82 GLY A C 1
ATOM 620 O O . GLY A 1 82 ? -15.010 6.078 -0.802 1.00 82.19 82 GLY A O 1
ATOM 621 N N . ALA A 1 83 ? -14.811 4.529 0.807 1.00 82.00 83 ALA A N 1
ATOM 622 C CA . ALA A 1 83 ? -13.385 4.266 0.601 1.00 82.00 83 ALA A CA 1
ATOM 623 C C . ALA A 1 83 ? -13.105 2.940 -0.132 1.00 82.00 83 ALA A C 1
ATOM 625 O O . ALA A 1 83 ? -11.966 2.470 -0.156 1.00 82.00 83 ALA A O 1
ATOM 626 N N . GLU A 1 84 ? -14.108 2.337 -0.773 1.00 81.25 84 GLU A N 1
ATOM 627 C CA . GLU A 1 84 ? -14.014 1.030 -1.438 1.00 81.25 84 GLU A CA 1
ATOM 628 C C . GLU A 1 84 ? -12.958 1.046 -2.544 1.00 81.25 84 GLU A C 1
ATOM 630 O O . GLU A 1 84 ? -12.177 0.110 -2.698 1.00 81.25 84 GLU A O 1
ATOM 635 N N . HIS A 1 85 ? -12.869 2.158 -3.275 1.00 79.00 85 HIS A N 1
ATOM 636 C CA . HIS A 1 85 ? -11.859 2.357 -4.309 1.00 79.00 85 HIS A CA 1
ATOM 637 C C . HIS A 1 85 ? -10.428 2.315 -3.753 1.00 79.00 85 HIS A C 1
ATOM 639 O O . HIS A 1 85 ? -9.503 2.007 -4.501 1.00 79.00 85 HIS A O 1
ATOM 645 N N . ALA A 1 86 ? -10.224 2.637 -2.475 1.00 80.06 86 ALA A N 1
ATOM 646 C CA . ALA A 1 86 ? -8.924 2.670 -1.814 1.00 80.06 86 ALA A CA 1
ATOM 647 C C . ALA A 1 86 ? -8.584 1.363 -1.078 1.00 80.06 86 ALA A C 1
ATOM 649 O O . ALA A 1 86 ? -7.493 1.259 -0.509 1.00 80.06 86 ALA A O 1
ATOM 650 N N . LEU A 1 87 ? -9.489 0.377 -1.105 1.00 82.69 87 LEU A N 1
ATOM 651 C CA . LEU A 1 87 ? -9.283 -0.929 -0.497 1.00 82.69 87 LEU A CA 1
ATOM 652 C C . LEU A 1 87 ? -8.154 -1.670 -1.222 1.00 82.69 87 LEU A C 1
ATOM 654 O O . LEU A 1 87 ? -8.243 -1.987 -2.407 1.00 82.69 87 LEU A O 1
ATOM 658 N N . VAL A 1 88 ? -7.083 -1.949 -0.484 1.00 82.62 88 VAL A N 1
ATOM 659 C CA . VAL A 1 88 ? -5.943 -2.744 -0.959 1.00 82.62 88 VAL A CA 1
ATOM 660 C C . VAL A 1 88 ? -6.250 -4.238 -0.817 1.00 82.62 88 VAL A C 1
ATOM 662 O O . VAL A 1 88 ? -5.840 -5.046 -1.643 1.00 82.62 88 VAL A O 1
ATOM 665 N N . GLY A 1 89 ? -7.002 -4.609 0.221 1.00 78.81 89 GLY A N 1
ATOM 666 C CA . GLY A 1 89 ? -7.494 -5.966 0.427 1.00 78.81 89 GLY A CA 1
ATOM 667 C C . GLY A 1 89 ? -8.037 -6.193 1.835 1.00 78.81 89 GLY A C 1
ATOM 668 O O . GLY A 1 89 ? -7.859 -5.371 2.739 1.00 78.81 89 GLY A O 1
ATOM 669 N N . THR A 1 90 ? -8.693 -7.334 2.014 1.00 69.19 90 THR A N 1
ATOM 670 C CA . THR A 1 90 ? -9.221 -7.830 3.289 1.00 69.19 90 THR A CA 1
ATOM 671 C C . THR A 1 90 ? -8.346 -8.960 3.832 1.00 69.19 90 THR A C 1
ATOM 673 O O . THR A 1 90 ? -7.833 -9.787 3.079 1.00 69.19 90 THR A O 1
ATOM 676 N N . ARG A 1 91 ? -8.188 -9.014 5.159 1.00 64.88 91 ARG A N 1
ATOM 677 C CA . ARG A 1 91 ? -7.653 -10.170 5.896 1.00 64.88 91 ARG A CA 1
ATOM 678 C C . ARG A 1 91 ? -8.517 -10.470 7.110 1.00 64.88 91 ARG A C 1
ATOM 680 O O . ARG A 1 91 ? -9.158 -9.563 7.630 1.00 64.88 91 ARG A O 1
ATOM 687 N N . ASP A 1 92 ? -8.399 -11.687 7.640 1.00 52.09 92 ASP A N 1
ATOM 688 C CA . ASP A 1 92 ? -9.125 -12.188 8.820 1.00 52.09 92 ASP A CA 1
ATOM 689 C C . ASP A 1 92 ? -9.001 -11.328 10.103 1.00 52.09 92 ASP A C 1
ATOM 691 O O . ASP A 1 92 ? -9.710 -11.579 11.074 1.00 52.09 92 ASP A O 1
ATOM 695 N N . ARG A 1 93 ? -8.131 -10.301 10.141 1.00 43.94 93 ARG A N 1
ATOM 696 C CA . ARG A 1 93 ? -8.041 -9.303 11.231 1.00 43.94 93 ARG A CA 1
ATOM 697 C C . ARG A 1 93 ? -7.649 -7.886 10.778 1.00 43.94 93 ARG A C 1
ATOM 699 O O . ARG A 1 93 ? -6.907 -7.200 11.478 1.00 43.94 93 ARG A O 1
ATOM 706 N N . GLY A 1 94 ? -8.107 -7.428 9.615 1.00 45.12 94 GLY A N 1
ATOM 707 C CA . GLY A 1 94 ? -8.019 -5.997 9.307 1.00 45.12 94 GLY A CA 1
ATOM 708 C C . GLY A 1 94 ? -8.096 -5.642 7.830 1.00 45.12 94 GLY A C 1
ATOM 709 O O . GLY A 1 94 ? -7.575 -6.350 6.966 1.00 45.12 94 GLY A O 1
ATOM 710 N N . LEU A 1 95 ? -8.742 -4.512 7.574 1.00 47.41 95 LEU A N 1
ATOM 711 C CA . LEU A 1 95 ? -8.854 -3.858 6.274 1.00 47.41 95 LEU A CA 1
ATOM 712 C C . LEU A 1 95 ? -7.628 -3.008 6.002 1.00 47.41 95 LEU A C 1
ATOM 714 O O . LEU A 1 95 ? -7.098 -2.422 6.933 1.00 47.41 95 LEU A O 1
ATOM 718 N N . PHE A 1 96 ? -7.215 -2.917 4.741 1.00 53.75 96 PHE A N 1
ATOM 719 C CA . PHE A 1 96 ? -6.117 -2.064 4.299 1.00 53.75 96 PHE A CA 1
ATOM 720 C C . PHE A 1 96 ? -6.672 -0.977 3.384 1.00 53.75 96 PHE A C 1
ATOM 722 O O . PHE A 1 96 ? -7.126 -1.295 2.286 1.00 53.75 96 PHE A O 1
ATOM 729 N N . ALA A 1 97 ? -6.621 0.289 3.795 1.00 53.03 97 ALA A N 1
ATOM 730 C CA . ALA A 1 97 ? -6.990 1.405 2.918 1.00 53.03 97 ALA A CA 1
ATOM 731 C C . ALA A 1 97 ? -5.835 2.388 2.755 1.00 53.03 97 ALA A C 1
ATOM 733 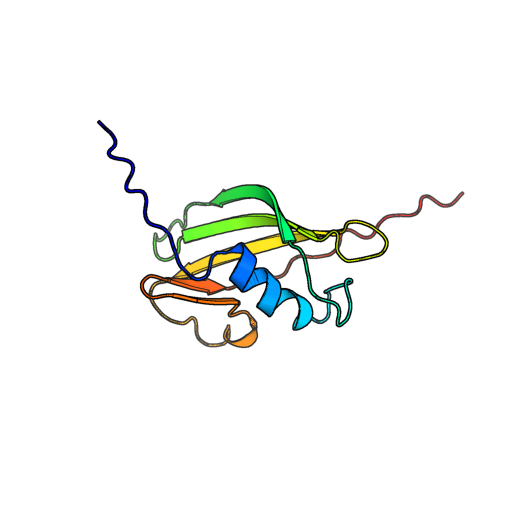O O . ALA A 1 97 ? -5.205 2.763 3.747 1.00 53.03 97 ALA A O 1
ATOM 734 N N . THR A 1 98 ? -5.576 2.810 1.516 1.00 45.16 98 THR A N 1
ATOM 735 C CA . THR A 1 98 ? -4.610 3.876 1.239 1.00 45.16 98 THR A CA 1
ATOM 736 C C . THR A 1 98 ? -5.255 5.256 1.254 1.00 45.16 98 THR A C 1
ATOM 738 O O . THR A 1 98 ? -6.403 5.411 0.848 1.00 45.16 98 THR A O 1
ATOM 741 N N . LEU A 1 99 ? -4.503 6.281 1.653 1.00 43.72 99 LEU A N 1
ATOM 742 C CA . LEU A 1 99 ? -4.843 7.676 1.370 1.00 43.72 99 LEU A CA 1
ATOM 743 C C . LEU A 1 99 ? -3.782 8.230 0.411 1.00 43.72 99 LEU A C 1
ATOM 745 O O . LEU A 1 99 ? -2.607 7.909 0.551 1.00 43.72 99 LEU A O 1
ATOM 749 N N . ARG A 1 100 ? -4.217 9.012 -0.584 1.00 42.47 100 ARG A N 1
ATOM 750 C CA . ARG A 1 100 ? -3.415 9.599 -1.678 1.00 42.47 100 ARG A CA 1
ATOM 751 C C . ARG A 1 100 ? -1.970 9.951 -1.299 1.00 42.47 100 ARG A C 1
ATOM 753 O O . ARG A 1 100 ? -1.747 10.665 -0.326 1.00 42.47 100 ARG A O 1
ATOM 760 N N . THR A 1 101 ? -1.024 9.626 -2.179 1.00 46.66 101 THR A N 1
ATOM 761 C CA . THR A 1 101 ? 0.303 10.253 -2.192 1.00 46.66 101 THR A CA 1
ATOM 762 C C . THR A 1 101 ? 0.563 10.973 -3.510 1.00 46.66 101 THR A C 1
ATOM 764 O O . THR A 1 101 ? 0.420 10.435 -4.606 1.00 46.66 101 THR A O 1
ATOM 767 N N . HIS A 1 102 ? 0.882 12.255 -3.354 1.00 42.53 102 HIS A N 1
ATOM 768 C CA . HIS A 1 102 ? 1.326 13.188 -4.377 1.00 42.53 102 HIS A CA 1
ATOM 769 C C . HIS A 1 102 ? 2.724 12.782 -4.864 1.00 42.53 102 HIS A C 1
ATOM 771 O O . HIS A 1 102 ? 3.607 12.508 -4.049 1.00 42.53 102 HIS A O 1
ATOM 777 N N . ARG A 1 103 ? 2.941 12.763 -6.182 1.00 50.22 103 ARG A N 1
ATOM 778 C CA . ARG A 1 103 ? 4.282 12.654 -6.769 1.00 50.22 103 ARG A CA 1
ATOM 779 C C . ARG A 1 103 ? 5.009 13.976 -6.501 1.00 50.22 103 ARG A C 1
ATOM 781 O O . ARG A 1 103 ? 4.492 14.995 -6.943 1.00 50.22 103 ARG A O 1
ATOM 788 N N . PRO A 1 104 ? 6.172 14.021 -5.826 1.00 39.06 104 PRO A N 1
ATOM 789 C CA . PRO A 1 104 ? 6.995 15.220 -5.886 1.00 39.06 104 PRO A CA 1
ATOM 790 C C . PRO A 1 104 ? 7.408 15.394 -7.347 1.00 39.06 104 PRO A C 1
ATOM 792 O O . PRO A 1 104 ? 8.065 14.521 -7.924 1.00 39.06 104 PRO A O 1
ATOM 795 N N . GLU A 1 105 ? 6.947 16.469 -7.984 1.00 40.50 105 GLU A N 1
ATOM 796 C CA . GLU A 1 105 ? 7.463 16.834 -9.292 1.00 40.50 105 GLU A CA 1
ATOM 797 C C . GLU A 1 105 ? 8.975 16.999 -9.174 1.00 40.50 105 GLU A C 1
ATOM 799 O O . GLU A 1 105 ? 9.493 17.821 -8.420 1.00 40.50 105 GLU A O 1
ATOM 804 N N . SER A 1 106 ? 9.705 16.158 -9.900 1.00 45.16 106 SER A N 1
ATOM 805 C CA . SER A 1 106 ? 11.126 16.345 -10.123 1.00 45.16 106 SER A CA 1
ATOM 806 C C . SER A 1 106 ? 11.285 17.650 -10.895 1.00 45.16 106 SER A C 1
ATOM 808 O O . SER A 1 106 ? 11.178 17.664 -12.122 1.00 45.16 106 SER A O 1
ATOM 810 N N . SER A 1 107 ? 11.484 18.739 -10.150 1.00 44.00 107 SER A N 1
ATOM 811 C CA . SER A 1 107 ? 11.987 20.012 -10.646 1.00 44.00 107 SER A CA 1
ATOM 812 C C . SER A 1 107 ? 13.263 19.721 -11.428 1.00 44.00 107 SER A C 1
ATOM 814 O O . SER A 1 107 ? 14.322 19.438 -10.864 1.00 44.00 107 SER A O 1
ATOM 816 N N . ARG A 1 108 ? 13.148 19.718 -12.757 1.00 47.06 108 ARG A N 1
ATOM 817 C CA . ARG A 1 108 ? 14.302 19.952 -13.610 1.00 47.06 108 ARG A CA 1
ATOM 818 C C . ARG A 1 108 ? 14.657 21.414 -13.393 1.00 47.06 108 ARG A C 1
ATOM 820 O O . ARG A 1 108 ? 13.958 22.292 -13.888 1.00 47.06 108 ARG A O 1
ATOM 827 N N . ALA A 1 109 ? 15.723 21.653 -12.637 1.00 46.91 109 ALA A N 1
ATOM 828 C CA . ALA A 1 109 ? 16.450 22.904 -12.726 1.00 46.91 109 ALA A CA 1
ATOM 829 C C . ALA A 1 109 ? 16.874 23.070 -14.193 1.00 46.91 109 ALA A C 1
ATOM 831 O O . ALA A 1 109 ? 17.727 22.339 -14.698 1.00 46.91 109 ALA A O 1
ATOM 832 N N . SER A 1 110 ? 16.186 23.964 -14.894 1.00 45.47 110 SER A N 1
ATOM 833 C CA . SER A 1 110 ? 16.582 24.469 -16.199 1.00 45.47 110 SER A CA 1
ATOM 834 C C . SER A 1 110 ? 17.261 25.812 -15.989 1.00 45.47 110 SER A C 1
ATOM 836 O O . SER A 1 110 ? 16.630 26.701 -15.428 1.00 45.47 110 SER A O 1
ATOM 838 N N . GLY A 1 111 ? 18.481 25.931 -16.521 1.00 44.31 111 GLY A N 1
ATOM 839 C CA . GLY A 1 111 ? 19.080 27.191 -16.976 1.00 44.31 111 GLY A CA 1
ATOM 840 C C . GLY A 1 111 ? 19.721 28.043 -15.904 1.00 44.31 111 GLY A C 1
ATOM 841 O O . GLY A 1 111 ? 18.978 28.809 -15.260 1.00 44.31 111 GLY A O 1
#

Foldseek 3Di:
DDDDDPDDFPPDPQVLCQVLLQVDPPRPLHPDRWDWDFPDWDWDQDPVNAWTWIWTWIWTPNDPHIDIDTWIWIWHQDDDPPQPNQFSDDDPRTTTGTDDDDDPPPPPPDD

Sequence (111 aa):
MAVIHRTVLKPTKLELLTAWLPSRPWYSGGTGNPEPTKAGGFRLDDPEGEAGIEFMVVTDASGTHPVAYLVPLTYRGAPLDGAEHALVGTRDRGLFATLRTHRPESSRASG

Secondary structure (DSSP, 8-state):
---------SS-HHHHHHHHGGGSTT-SSTTS---EEEEEEEEE--TTSS-EEEEEEEEE-SSSS-EEEEEEEEEESS--TT-GGGEEEEETTEEEE--------------

pLDDT: mean 75.88, std 18.1, range [39.06, 94.81]

Organism: NCBI:txid1367882

InterPro domains:
  IPR040999 Maltokinase N-terminal cap domain [PF18085] (20-94)

Radius of gyration: 15.82 Å; chains: 1; bounding box: 37×43×46 Å